Protein AF-A0A2G2HFX3-F1 (afdb_monomer_lite)

Structure (mmCIF, N/CA/C/O backbone):
data_AF-A0A2G2HFX3-F1
#
_entry.id   AF-A0A2G2HFX3-F1
#
loop_
_atom_site.group_PDB
_atom_site.id
_atom_site.type_symbol
_atom_site.label_atom_id
_atom_site.label_alt_id
_atom_site.label_comp_id
_atom_site.label_asym_id
_atom_site.label_entity_id
_atom_site.label_seq_id
_atom_site.pdbx_PDB_ins_code
_atom_site.Cartn_x
_atom_site.Cartn_y
_atom_site.Cartn_z
_atom_site.occupancy
_atom_site.B_iso_or_equiv
_atom_site.auth_seq_id
_atom_site.auth_comp_id
_atom_site.auth_asym_id
_atom_site.auth_atom_id
_atom_site.pdbx_PDB_model_num
ATOM 1 N N . MET A 1 1 ? 13.560 -17.571 -15.987 1.00 46.38 1 MET A N 1
ATOM 2 C CA . MET A 1 1 ? 13.388 -16.123 -15.742 1.00 46.38 1 MET A CA 1
ATOM 3 C C . MET A 1 1 ? 13.618 -15.900 -14.262 1.00 46.38 1 MET A C 1
ATOM 5 O O . MET A 1 1 ? 12.945 -16.548 -13.472 1.00 46.38 1 MET A O 1
ATOM 9 N N . ASN A 1 2 ? 14.615 -15.095 -13.892 1.00 47.69 2 ASN A N 1
ATOM 10 C CA . ASN A 1 2 ? 14.851 -14.766 -12.488 1.00 47.69 2 ASN A CA 1
ATOM 11 C C . ASN A 1 2 ? 13.735 -13.828 -12.028 1.00 47.69 2 ASN A C 1
ATOM 13 O O . ASN A 1 2 ? 13.679 -12.685 -12.466 1.00 47.69 2 ASN A O 1
ATOM 17 N N . ASN A 1 3 ? 12.866 -14.303 -11.138 1.00 54.03 3 ASN A N 1
ATOM 18 C CA . ASN A 1 3 ? 11.830 -13.475 -10.511 1.00 54.03 3 ASN A CA 1
ATOM 19 C C . ASN A 1 3 ? 12.423 -12.314 -9.691 1.00 54.03 3 ASN A C 1
ATOM 21 O O . ASN A 1 3 ? 11.707 -11.390 -9.334 1.00 54.03 3 ASN A O 1
ATOM 25 N N . GLU A 1 4 ? 13.730 -12.337 -9.423 1.00 61.41 4 GLU A N 1
ATOM 26 C CA . GLU A 1 4 ? 14.454 -11.258 -8.753 1.00 61.41 4 GLU A CA 1
ATOM 27 C C . GLU A 1 4 ? 14.681 -10.019 -9.627 1.00 61.41 4 GLU A C 1
ATOM 29 O O . GLU A 1 4 ? 15.087 -9.000 -9.089 1.00 61.41 4 GLU A O 1
ATOM 34 N N . SER A 1 5 ? 14.470 -10.067 -10.950 1.00 72.25 5 SER A N 1
ATOM 35 C CA . SER A 1 5 ? 14.720 -8.900 -11.814 1.00 72.25 5 SER A CA 1
ATOM 36 C C . SER A 1 5 ? 13.497 -8.014 -12.045 1.00 72.25 5 SER A C 1
ATOM 38 O O . SER A 1 5 ? 13.646 -6.943 -12.638 1.00 72.25 5 SER A O 1
ATOM 40 N N . ILE A 1 6 ? 12.306 -8.440 -11.604 1.00 75.69 6 ILE A N 1
ATOM 41 C CA . ILE A 1 6 ? 11.030 -7.771 -11.880 1.00 75.69 6 ILE A CA 1
ATOM 42 C C . ILE A 1 6 ? 10.219 -7.654 -10.592 1.00 75.69 6 ILE A C 1
ATOM 44 O O . ILE A 1 6 ? 9.956 -8.643 -9.914 1.00 75.69 6 ILE A O 1
ATOM 48 N N . ILE A 1 7 ? 9.764 -6.443 -10.293 1.00 79.62 7 ILE A N 1
ATOM 49 C CA . ILE A 1 7 ? 8.907 -6.144 -9.151 1.00 79.62 7 ILE A CA 1
ATOM 50 C C . ILE A 1 7 ? 7.577 -5.621 -9.686 1.00 79.62 7 ILE A C 1
ATOM 52 O O . ILE A 1 7 ? 7.533 -4.658 -10.450 1.00 79.62 7 ILE A O 1
ATOM 56 N N . VAL A 1 8 ? 6.482 -6.264 -9.288 1.00 79.75 8 VAL A N 1
ATOM 57 C CA . VAL A 1 8 ? 5.127 -5.901 -9.713 1.00 79.75 8 VAL A CA 1
ATOM 58 C C . VAL A 1 8 ? 4.350 -5.396 -8.510 1.00 79.75 8 VAL A C 1
ATOM 60 O O . VAL A 1 8 ? 4.238 -6.091 -7.505 1.00 79.75 8 VAL A O 1
ATOM 63 N N . PHE A 1 9 ? 3.764 -4.211 -8.636 1.00 77.12 9 PHE A N 1
ATOM 64 C CA . PHE A 1 9 ? 2.879 -3.638 -7.630 1.00 77.12 9 PHE A CA 1
ATOM 65 C C . PHE A 1 9 ? 1.469 -3.523 -8.188 1.00 77.12 9 PHE A C 1
ATOM 67 O O . PHE A 1 9 ? 1.239 -2.820 -9.175 1.00 77.12 9 PHE A O 1
ATOM 74 N N . MET A 1 10 ? 0.513 -4.195 -7.547 1.00 75.81 10 MET A N 1
ATOM 75 C CA . MET A 1 10 ? -0.900 -4.087 -7.895 1.00 75.81 10 MET A CA 1
ATOM 76 C C . MET A 1 10 ? -1.623 -3.168 -6.912 1.00 75.81 10 MET A C 1
ATOM 78 O O . MET A 1 10 ? -1.471 -3.262 -5.693 1.00 75.81 10 MET A O 1
ATOM 82 N N . LYS A 1 11 ? -2.468 -2.283 -7.443 1.00 71.56 11 LYS A N 1
ATOM 83 C CA . LYS A 1 11 ? -3.275 -1.361 -6.629 1.00 71.56 11 LYS A CA 1
ATOM 84 C C . LYS A 1 11 ? -4.265 -2.103 -5.731 1.00 71.56 11 LYS A C 1
ATOM 86 O O . LYS A 1 11 ? -4.569 -1.649 -4.631 1.00 71.56 11 LYS A O 1
ATOM 91 N N . THR A 1 12 ? -4.767 -3.243 -6.205 1.00 72.75 12 THR A N 1
ATOM 92 C CA . THR A 1 12 ? -5.661 -4.140 -5.459 1.00 72.75 12 THR A CA 1
ATOM 93 C C . THR A 1 12 ? -5.035 -4.600 -4.152 1.00 72.75 12 THR A C 1
ATOM 95 O O . THR A 1 12 ? -5.716 -4.617 -3.129 1.00 72.75 12 THR A O 1
ATOM 98 N N . ASP A 1 13 ? -3.734 -4.876 -4.158 1.00 75.38 13 ASP A N 1
ATOM 99 C CA . ASP A 1 13 ? -3.017 -5.358 -2.979 1.00 75.38 13 ASP A CA 1
ATOM 100 C C . ASP A 1 13 ? -2.862 -4.230 -1.951 1.00 75.38 13 ASP A C 1
ATOM 102 O O . ASP A 1 13 ? -3.036 -4.442 -0.752 1.00 75.38 13 ASP A O 1
ATOM 106 N N . MET A 1 14 ? -2.658 -2.994 -2.420 1.00 73.62 14 MET A N 1
ATOM 107 C CA . MET A 1 14 ? -2.628 -1.805 -1.560 1.00 73.62 14 MET A CA 1
ATOM 108 C C . MET A 1 14 ? -3.987 -1.529 -0.899 1.00 73.62 14 MET A C 1
ATOM 110 O O . MET A 1 14 ? -4.039 -1.204 0.288 1.00 73.62 14 MET A O 1
ATOM 114 N N . TYR A 1 15 ? -5.095 -1.681 -1.634 1.00 75.19 15 TYR A N 1
ATOM 115 C CA . TYR A 1 15 ? -6.436 -1.561 -1.050 1.00 75.19 15 TYR A CA 1
ATOM 116 C C . TYR A 1 15 ? -6.755 -2.707 -0.088 1.00 75.19 15 TYR A C 1
ATOM 118 O O . TYR A 1 15 ? -7.340 -2.459 0.964 1.00 75.19 15 TYR A O 1
ATOM 126 N N . SER A 1 16 ? -6.340 -3.935 -0.412 1.00 80.88 16 SER A N 1
ATOM 127 C CA . SER A 1 16 ? -6.491 -5.101 0.465 1.00 80.88 16 SER A CA 1
ATOM 128 C C . SER A 1 16 ? -5.809 -4.865 1.816 1.00 80.88 16 SER A C 1
ATOM 130 O O . SER A 1 16 ? -6.433 -5.033 2.863 1.00 80.88 16 SER A O 1
ATOM 132 N N . LEU A 1 17 ? -4.578 -4.337 1.810 1.00 79.12 17 LEU A N 1
ATOM 133 C CA . LEU A 1 17 ? -3.879 -3.930 3.034 1.00 79.12 17 LEU A CA 1
ATOM 134 C C . LEU A 1 17 ? -4.660 -2.874 3.829 1.00 79.12 17 LEU A C 1
ATOM 136 O O . LEU A 1 17 ? -4.809 -3.010 5.043 1.00 79.12 17 LEU A O 1
ATOM 140 N N . GLY A 1 18 ? -5.213 -1.857 3.161 1.00 77.19 18 GLY A N 1
ATOM 141 C CA . GLY A 1 18 ? -6.063 -0.850 3.807 1.00 77.19 18 GLY A CA 1
ATOM 142 C C . GLY A 1 18 ? -7.299 -1.451 4.493 1.00 77.19 18 GLY A C 1
ATOM 143 O O . GLY A 1 18 ? -7.612 -1.095 5.631 1.00 77.19 18 GLY A O 1
ATOM 144 N N . VAL A 1 19 ? -7.966 -2.410 3.843 1.00 81.88 19 VAL A N 1
ATOM 145 C CA . VAL A 1 19 ? -9.129 -3.128 4.396 1.00 81.88 19 VAL A CA 1
ATOM 146 C C . VAL A 1 19 ? -8.739 -3.984 5.601 1.00 81.88 19 VAL A C 1
ATOM 148 O O . VAL A 1 19 ? -9.464 -4.008 6.598 1.00 81.88 19 VAL A O 1
ATOM 151 N N . VAL A 1 20 ? -7.587 -4.658 5.554 1.00 84.94 20 VAL A N 1
ATOM 152 C CA . VAL A 1 20 ? -7.083 -5.456 6.682 1.00 84.94 20 VAL A CA 1
ATOM 153 C C . VAL A 1 20 ? -6.787 -4.559 7.883 1.00 84.94 20 VAL A C 1
ATOM 155 O O . VAL A 1 20 ? -7.256 -4.843 8.984 1.00 84.94 20 VAL A O 1
ATOM 158 N N . ILE A 1 21 ? -6.092 -3.436 7.676 1.00 81.62 21 ILE A N 1
ATOM 159 C CA . ILE A 1 21 ? -5.795 -2.463 8.739 1.00 81.62 21 ILE A CA 1
ATOM 160 C C . ILE A 1 21 ? -7.089 -1.942 9.370 1.00 81.62 21 ILE A C 1
ATOM 162 O O . ILE A 1 21 ? -7.199 -1.886 10.598 1.00 81.62 21 ILE A O 1
ATOM 166 N N . PHE A 1 22 ? -8.089 -1.596 8.557 1.00 82.19 22 PHE A N 1
ATOM 167 C CA . PHE A 1 22 ? -9.393 -1.166 9.059 1.00 82.19 22 PHE A CA 1
ATOM 168 C C . PHE A 1 22 ? -10.064 -2.252 9.907 1.00 82.19 22 PHE A C 1
ATOM 170 O O . PHE A 1 22 ? -10.502 -1.985 11.027 1.00 82.19 22 PHE A O 1
ATOM 177 N N . SER A 1 23 ? -10.092 -3.485 9.402 1.00 84.56 23 SER A N 1
ATOM 178 C CA . SER A 1 23 ? -10.740 -4.619 10.066 1.00 84.56 23 SER A CA 1
ATOM 179 C C . SER A 1 23 ? -10.101 -4.923 11.425 1.00 84.56 23 SER A C 1
ATOM 181 O O . SER A 1 23 ? -10.808 -5.126 12.411 1.00 84.56 23 SER A O 1
ATOM 183 N N . VAL A 1 24 ? -8.767 -4.874 11.508 1.00 86.00 24 VAL A N 1
ATOM 184 C CA . VAL A 1 24 ? -8.016 -5.056 12.762 1.00 86.00 24 VAL A CA 1
ATOM 185 C C . VAL A 1 24 ? -8.320 -3.937 13.763 1.00 86.00 24 VAL A C 1
AT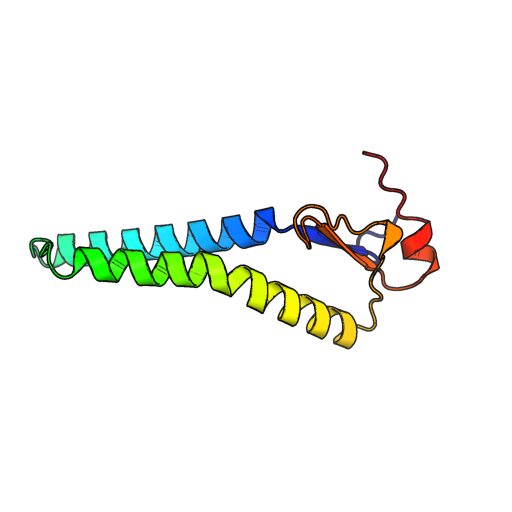OM 187 O O . VAL A 1 24 ? -8.565 -4.222 14.933 1.00 86.00 24 VAL A O 1
ATOM 190 N N . ASN A 1 25 ? -8.375 -2.676 13.322 1.00 82.19 25 ASN A N 1
ATOM 191 C CA . ASN A 1 25 ? -8.725 -1.550 14.198 1.00 82.19 25 ASN A CA 1
ATOM 192 C C . ASN A 1 25 ? -10.140 -1.691 14.778 1.00 82.19 25 ASN A C 1
ATOM 194 O O . ASN A 1 25 ? -10.334 -1.520 15.982 1.00 82.19 25 ASN A O 1
ATOM 198 N N . MET A 1 26 ? -11.118 -2.059 13.943 1.00 81.94 26 MET A N 1
ATOM 199 C CA . MET A 1 26 ? -12.489 -2.324 14.396 1.00 81.94 26 MET A CA 1
ATOM 200 C C . MET A 1 26 ? -12.523 -3.452 15.431 1.00 81.94 26 MET A C 1
ATOM 202 O O . MET A 1 26 ? -13.195 -3.335 16.454 1.00 81.94 26 MET A O 1
ATOM 206 N N . LEU A 1 27 ? -11.762 -4.522 15.197 1.00 88.00 27 LEU A N 1
ATOM 207 C CA . LEU A 1 27 ? -11.702 -5.677 16.086 1.00 88.00 27 LEU A CA 1
ATOM 208 C C . LEU A 1 27 ? -11.090 -5.326 17.452 1.00 88.00 27 LEU A C 1
ATOM 210 O O . LEU A 1 27 ? -11.664 -5.678 18.481 1.00 88.00 27 LEU A O 1
ATOM 214 N N . ILE A 1 28 ? -9.993 -4.561 17.481 1.00 86.88 28 ILE A N 1
ATOM 215 C CA . ILE A 1 28 ? -9.363 -4.085 18.726 1.00 86.88 28 ILE A CA 1
ATOM 216 C C . ILE A 1 28 ? -10.342 -3.235 19.546 1.00 86.88 28 ILE A C 1
ATOM 218 O O . ILE A 1 28 ? -10.463 -3.424 20.758 1.00 86.88 28 ILE A O 1
ATOM 222 N N . ILE A 1 29 ? -11.070 -2.323 18.897 1.00 83.25 29 ILE A N 1
ATOM 223 C CA . ILE A 1 29 ? -12.022 -1.437 19.579 1.00 83.25 29 ILE A CA 1
ATOM 224 C C . ILE A 1 29 ? -13.202 -2.235 20.142 1.00 83.25 29 ILE A C 1
ATOM 226 O O . ILE A 1 29 ? -13.588 -2.030 21.295 1.00 83.25 29 ILE A O 1
ATOM 230 N N . THR A 1 30 ? -13.738 -3.185 19.375 1.00 83.44 30 THR A N 1
ATOM 231 C CA . THR A 1 30 ? -14.805 -4.076 19.845 1.00 83.44 30 THR A CA 1
ATOM 232 C C . THR A 1 30 ? -14.358 -4.894 21.055 1.00 83.44 30 THR A C 1
ATOM 234 O O . THR A 1 30 ? -15.082 -4.952 22.050 1.00 83.44 30 THR A O 1
ATOM 237 N N . ILE A 1 31 ? -13.150 -5.467 21.023 1.00 88.25 31 ILE A N 1
ATOM 238 C CA . ILE A 1 31 ? -12.589 -6.210 22.161 1.00 88.25 31 ILE A CA 1
ATOM 239 C C . ILE A 1 31 ? -12.440 -5.295 23.382 1.00 88.25 31 ILE A C 1
ATOM 241 O O . ILE A 1 31 ? -12.886 -5.647 24.475 1.00 88.25 31 ILE A O 1
ATOM 245 N N . TYR A 1 32 ? -11.869 -4.100 23.207 1.00 85.44 32 TYR A N 1
ATOM 246 C CA . TYR A 1 32 ? -11.680 -3.133 24.290 1.00 85.44 32 TYR A CA 1
ATOM 247 C C . TYR A 1 32 ? -13.002 -2.770 24.983 1.00 85.44 32 TYR A C 1
ATOM 249 O O . TYR A 1 32 ? -13.087 -2.743 26.215 1.00 85.44 32 TYR A O 1
ATOM 257 N N . LEU A 1 33 ? -14.055 -2.525 24.202 1.00 81.94 33 LEU A N 1
ATOM 258 C CA . LEU A 1 33 ? -15.370 -2.168 24.731 1.00 81.94 33 LEU A CA 1
ATOM 259 C C . LEU A 1 33 ? -16.073 -3.345 25.400 1.00 81.94 33 LEU A C 1
ATOM 261 O O . LEU A 1 33 ? -16.693 -3.157 26.449 1.00 81.94 33 LEU A O 1
ATOM 265 N N . CYS A 1 34 ? -15.907 -4.551 24.851 1.00 83.88 34 CYS A N 1
ATOM 266 C CA . CYS A 1 34 ? -16.398 -5.781 25.460 1.00 83.88 34 CYS A CA 1
ATOM 267 C C . CYS A 1 34 ? -15.774 -5.997 26.849 1.00 83.88 34 CYS A C 1
ATOM 269 O O . CYS A 1 34 ? -16.492 -6.264 27.811 1.00 83.88 34 CYS A O 1
ATOM 271 N N . ILE A 1 35 ? -14.457 -5.787 26.987 1.00 89.56 35 ILE A N 1
ATOM 272 C CA . ILE A 1 35 ? -13.742 -5.894 28.271 1.00 89.56 35 ILE A CA 1
ATOM 273 C C . ILE A 1 35 ? -14.217 -4.826 29.263 1.00 89.56 35 ILE A C 1
ATOM 275 O O . ILE A 1 35 ? -14.426 -5.109 30.441 1.00 89.56 35 ILE A O 1
ATOM 279 N N . LYS A 1 36 ? -14.400 -3.582 28.808 1.00 85.44 36 LYS A N 1
ATOM 280 C CA . LYS A 1 36 ? -14.805 -2.469 29.679 1.00 85.44 36 LYS A CA 1
ATOM 281 C C . LYS A 1 36 ? -16.304 -2.429 29.990 1.00 85.44 36 LYS A C 1
ATOM 283 O O . LYS A 1 36 ? -16.709 -1.538 30.734 1.00 85.44 36 LYS A O 1
ATOM 288 N N . LYS A 1 37 ? -17.114 -3.350 29.444 1.00 79.69 37 LYS A N 1
ATOM 289 C CA . LYS A 1 37 ? -18.591 -3.341 29.521 1.00 79.69 37 LYS A CA 1
ATOM 290 C C . LYS A 1 37 ? -19.198 -1.964 29.204 1.00 79.69 37 LYS A C 1
ATOM 292 O O . LYS A 1 37 ? -20.241 -1.595 29.739 1.00 79.69 37 LYS A O 1
ATOM 297 N N . LYS A 1 38 ? -18.525 -1.171 28.365 1.00 69.38 38 LYS A N 1
ATOM 298 C CA . LYS A 1 38 ? -18.990 0.164 27.981 1.00 69.38 38 LYS A CA 1
ATOM 299 C C . LYS A 1 38 ? -19.840 0.041 26.728 1.00 69.38 38 LYS A C 1
ATOM 301 O O . LYS A 1 38 ? -19.426 -0.594 25.762 1.00 69.38 38 LYS A O 1
ATOM 306 N N . GLN A 1 39 ? -21.010 0.672 26.738 1.00 66.25 39 GLN A N 1
ATOM 307 C CA . GLN A 1 39 ? -21.812 0.809 25.530 1.00 66.25 39 GLN A CA 1
ATOM 308 C C . GLN A 1 39 ? -21.142 1.775 24.552 1.00 66.25 39 GLN A C 1
ATOM 310 O O . GLN A 1 39 ? -20.536 2.778 24.939 1.00 66.25 39 GLN A O 1
ATOM 315 N N . PHE A 1 40 ? -21.252 1.443 23.269 1.00 65.38 40 PHE A N 1
ATOM 316 C CA . PHE A 1 40 ? -20.795 2.284 22.175 1.00 65.38 40 PHE A CA 1
ATOM 317 C C . PHE A 1 40 ? -21.661 3.548 22.129 1.00 65.38 40 PHE A C 1
ATOM 319 O O . PHE A 1 40 ? -22.861 3.465 21.875 1.00 65.38 40 PHE A O 1
ATOM 326 N N . TYR A 1 41 ? -21.072 4.719 22.377 1.00 67.56 41 TYR A N 1
ATOM 327 C CA . TYR A 1 41 ? -21.801 5.978 22.241 1.00 67.56 41 TYR A CA 1
ATOM 328 C C . TYR A 1 41 ? -21.912 6.350 20.751 1.00 67.56 41 TYR A C 1
ATOM 330 O O . TYR A 1 41 ? -20.879 6.540 20.095 1.00 67.56 41 TYR A O 1
ATOM 338 N N . PRO A 1 42 ? -23.131 6.518 20.202 1.00 65.62 42 PRO A N 1
ATOM 339 C CA . PRO A 1 42 ? -23.352 6.738 18.767 1.00 65.62 42 PRO A CA 1
ATOM 340 C C . PRO A 1 42 ? -22.720 8.039 18.243 1.00 65.62 42 PRO A C 1
ATOM 342 O O . PRO A 1 42 ? -22.447 8.173 17.051 1.00 65.62 42 PRO A O 1
ATOM 345 N N . GLN A 1 43 ? -22.423 8.992 19.131 1.00 68.94 43 GLN A N 1
ATOM 346 C CA . GLN A 1 43 ? -21.793 10.266 18.783 1.00 68.94 43 GLN A CA 1
ATOM 347 C C . GLN A 1 43 ? -20.337 10.111 18.304 1.00 68.94 43 GLN A C 1
ATOM 349 O O . GLN A 1 43 ? -19.919 10.820 17.391 1.00 68.94 43 GLN A O 1
ATOM 354 N N . TYR A 1 44 ? -19.580 9.152 18.852 1.00 68.62 44 TYR A N 1
ATOM 355 C CA . TYR A 1 44 ? -18.184 8.893 18.456 1.00 68.62 44 TYR A CA 1
ATOM 356 C C . TYR A 1 44 ? -18.065 7.918 17.277 1.00 68.62 44 TYR A C 1
ATOM 358 O O . TYR A 1 44 ? -17.041 7.876 16.594 1.00 68.62 44 TYR A O 1
ATOM 366 N N . GLN A 1 45 ? -19.137 7.180 16.989 1.00 67.75 45 GLN A N 1
ATOM 367 C CA . GLN A 1 45 ? -19.192 6.191 15.919 1.00 67.75 45 GLN A CA 1
ATOM 368 C C . GLN A 1 45 ? -18.985 6.826 14.531 1.00 67.75 45 GLN A C 1
ATOM 370 O O . GLN A 1 45 ? -18.288 6.257 13.697 1.00 67.75 45 GLN A O 1
ATOM 375 N N . LYS A 1 46 ? -19.498 8.044 14.296 1.00 68.25 46 LYS A N 1
ATOM 376 C CA . LYS A 1 46 ? -19.312 8.764 13.019 1.00 68.25 46 LYS A CA 1
ATOM 377 C C . LYS A 1 46 ? -17.842 9.082 12.720 1.00 68.25 46 LYS A C 1
ATOM 379 O O . LYS A 1 46 ? -17.395 8.912 11.590 1.00 68.25 46 LYS A O 1
ATOM 384 N N . TYR A 1 47 ? -17.082 9.506 13.729 1.00 72.38 47 TYR A N 1
ATOM 385 C CA . TYR A 1 47 ? -15.666 9.859 13.566 1.00 72.38 47 TYR A CA 1
ATOM 386 C C . TYR A 1 47 ? -14.775 8.626 13.405 1.00 72.38 47 TYR A C 1
ATOM 388 O O . TYR A 1 47 ? -13.789 8.664 12.672 1.00 72.38 47 TYR A O 1
ATOM 396 N N . MET A 1 48 ? -15.163 7.512 14.027 1.00 69.75 48 MET A N 1
ATOM 397 C CA . MET A 1 48 ? -14.428 6.255 13.953 1.00 69.75 48 MET A CA 1
ATOM 398 C C . MET A 1 48 ? -14.403 5.643 12.546 1.00 69.75 48 MET A C 1
ATOM 400 O O . MET A 1 48 ? -13.421 4.998 12.200 1.00 69.75 48 MET A O 1
ATOM 404 N N . PHE A 1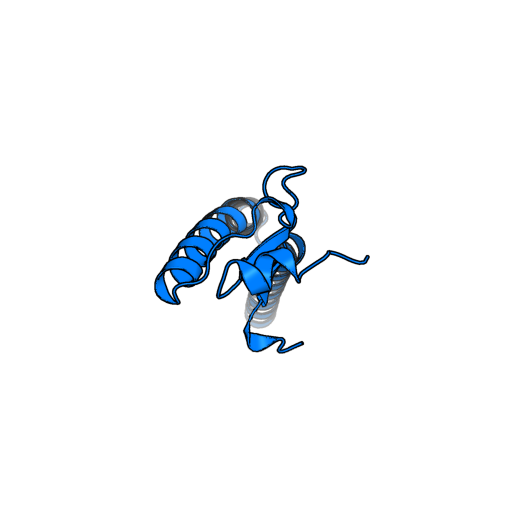 49 ? -15.430 5.870 11.720 1.00 71.12 49 PHE A N 1
ATOM 405 C CA . PHE A 1 49 ? -15.440 5.421 10.320 1.00 71.12 49 PHE A CA 1
ATOM 406 C C . PHE A 1 49 ? -14.781 6.412 9.355 1.00 71.12 49 PHE A C 1
ATOM 408 O O . PHE A 1 49 ? -14.285 6.004 8.307 1.00 71.12 49 PHE A O 1
ATOM 415 N N . LEU A 1 50 ? -14.724 7.699 9.710 1.00 76.69 50 LEU A N 1
ATOM 416 C CA . LEU A 1 50 ? -14.081 8.721 8.881 1.00 76.69 50 LEU A CA 1
ATOM 417 C C . LEU A 1 50 ? -12.570 8.509 8.777 1.00 76.69 50 LEU A C 1
ATOM 419 O O . LEU A 1 50 ? -12.025 8.590 7.682 1.00 76.69 50 LEU A O 1
ATOM 423 N N . VAL A 1 51 ? -11.903 8.190 9.888 1.00 75.31 51 VAL A N 1
ATOM 424 C CA . VAL A 1 51 ? -10.449 7.954 9.924 1.00 75.31 51 VAL A CA 1
ATOM 425 C C . VAL A 1 51 ? -10.004 6.845 8.953 1.00 75.31 51 VAL A C 1
ATOM 427 O O . VAL A 1 51 ? -9.168 7.116 8.092 1.00 75.31 51 VAL A O 1
ATOM 430 N N . PRO A 1 52 ? -10.548 5.619 9.008 1.00 71.75 52 PRO A N 1
ATOM 431 C CA . PRO A 1 52 ? -10.145 4.553 8.099 1.00 71.75 52 PRO A CA 1
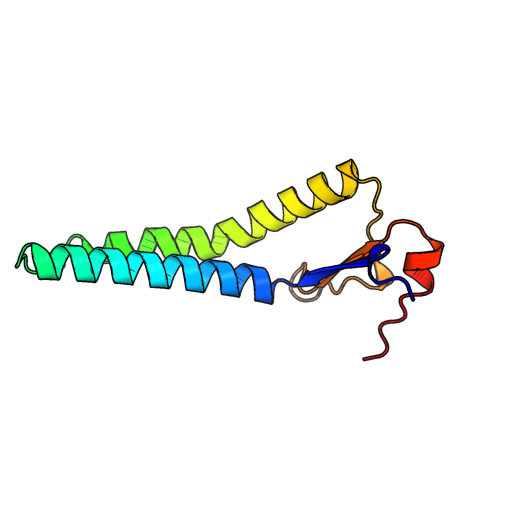ATOM 432 C C . PRO A 1 52 ? -10.575 4.794 6.654 1.00 71.75 52 PRO A C 1
ATOM 434 O O . PRO A 1 52 ? -9.856 4.394 5.744 1.00 71.75 52 PRO A O 1
ATOM 437 N N . LEU A 1 53 ? -11.689 5.491 6.424 1.00 76.69 53 LEU A N 1
ATOM 438 C CA . LEU A 1 53 ? -12.095 5.894 5.079 1.00 76.69 53 LEU A CA 1
ATOM 439 C C . LEU A 1 53 ? -11.090 6.887 4.475 1.00 76.69 53 LEU A C 1
ATOM 441 O O . LEU A 1 53 ? -10.706 6.759 3.314 1.00 76.69 53 LEU A O 1
ATOM 445 N N . PHE A 1 54 ? -10.590 7.817 5.288 1.00 80.44 54 PHE A N 1
ATOM 446 C CA . PHE A 1 54 ? -9.525 8.739 4.903 1.00 80.44 54 PHE A CA 1
ATOM 447 C C . PHE A 1 54 ? -8.210 7.998 4.620 1.00 80.44 54 PHE A C 1
ATOM 449 O O . PHE A 1 54 ? -7.569 8.238 3.597 1.00 80.44 54 PHE A O 1
ATOM 456 N N . ILE A 1 55 ? -7.846 7.031 5.470 1.00 77.81 55 ILE A N 1
ATOM 457 C CA . ILE A 1 55 ? -6.674 6.168 5.264 1.00 77.81 55 ILE A CA 1
ATOM 458 C C . ILE A 1 55 ? -6.810 5.382 3.956 1.00 77.81 55 ILE A C 1
ATOM 460 O O . ILE A 1 55 ? -5.866 5.349 3.180 1.00 77.81 55 ILE A O 1
ATOM 464 N N . MET A 1 56 ? -7.976 4.811 3.652 1.00 73.38 56 MET A N 1
ATOM 465 C CA . MET A 1 56 ? -8.191 4.022 2.433 1.00 73.38 56 MET A CA 1
ATOM 466 C C . MET A 1 56 ? -8.008 4.842 1.146 1.00 73.38 56 MET A C 1
ATOM 468 O O . MET A 1 56 ? -7.586 4.296 0.127 1.00 73.38 56 MET A O 1
ATOM 472 N N . PHE A 1 57 ? -8.282 6.149 1.186 1.00 76.94 57 PHE A N 1
ATOM 473 C CA . PHE A 1 57 ? -8.044 7.052 0.059 1.00 76.94 57 PHE A CA 1
ATOM 474 C C . PHE A 1 57 ? -6.603 7.555 -0.018 1.00 76.94 57 PHE A C 1
ATOM 476 O O . PHE A 1 57 ? -6.042 7.621 -1.108 1.00 76.94 57 PHE A O 1
ATOM 483 N N . ILE A 1 58 ? -5.990 7.900 1.114 1.00 80.12 58 ILE A N 1
ATOM 484 C CA . ILE A 1 58 ? -4.651 8.506 1.141 1.00 80.12 58 ILE A CA 1
ATOM 485 C C . ILE A 1 58 ? -3.543 7.459 1.021 1.00 80.12 58 ILE A C 1
ATOM 487 O O . ILE A 1 58 ? -2.539 7.687 0.347 1.00 80.12 58 ILE A O 1
ATOM 491 N N . PHE A 1 59 ? -3.723 6.296 1.642 1.00 77.38 59 PHE A N 1
ATOM 492 C CA . PHE A 1 59 ? -2.715 5.242 1.704 1.00 77.38 59 PHE A CA 1
ATOM 493 C C . PHE A 1 59 ? -2.237 4.758 0.323 1.00 77.38 59 PHE A C 1
ATOM 495 O O . PHE A 1 59 ? -1.023 4.684 0.135 1.00 77.38 59 PHE A O 1
ATOM 502 N N . PRO A 1 60 ? -3.109 4.516 -0.681 1.00 72.38 60 PRO A N 1
ATOM 503 C CA . PRO A 1 60 ? -2.666 4.143 -2.026 1.00 72.38 60 PRO A CA 1
ATOM 504 C C . PRO A 1 60 ? -1.784 5.210 -2.682 1.00 72.38 60 PRO A C 1
ATOM 506 O O . PRO A 1 60 ? -0.838 4.878 -3.391 1.00 72.38 60 PRO A O 1
ATOM 509 N N . HIS A 1 61 ? -2.064 6.494 -2.435 1.00 77.88 61 HIS A N 1
ATOM 510 C CA . HIS A 1 61 ? -1.260 7.590 -2.976 1.00 77.88 61 HIS A CA 1
ATOM 511 C C . HIS A 1 61 ? 0.118 7.661 -2.317 1.00 77.88 61 HIS A C 1
ATOM 513 O O . HIS A 1 61 ? 1.120 7.756 -3.023 1.00 77.88 61 HIS A O 1
ATOM 519 N N . ILE A 1 62 ? 0.180 7.556 -0.986 1.00 80.62 62 ILE A N 1
ATOM 520 C CA . ILE A 1 62 ? 1.456 7.530 -0.257 1.00 80.62 62 ILE A CA 1
ATOM 521 C C . ILE A 1 62 ? 2.283 6.316 -0.684 1.00 80.62 62 ILE A C 1
ATOM 523 O O . ILE A 1 62 ? 3.464 6.464 -0.991 1.00 80.62 62 ILE A O 1
ATOM 527 N N . MET A 1 63 ? 1.669 5.132 -0.764 1.00 77.50 63 MET A N 1
ATOM 528 C CA . MET A 1 63 ? 2.384 3.926 -1.174 1.00 77.50 63 MET A CA 1
ATOM 529 C C . MET A 1 63 ? 2.871 3.987 -2.615 1.00 77.50 63 MET A C 1
ATOM 531 O O . MET A 1 63 ? 3.989 3.563 -2.879 1.00 77.50 63 MET A O 1
ATOM 535 N N . SER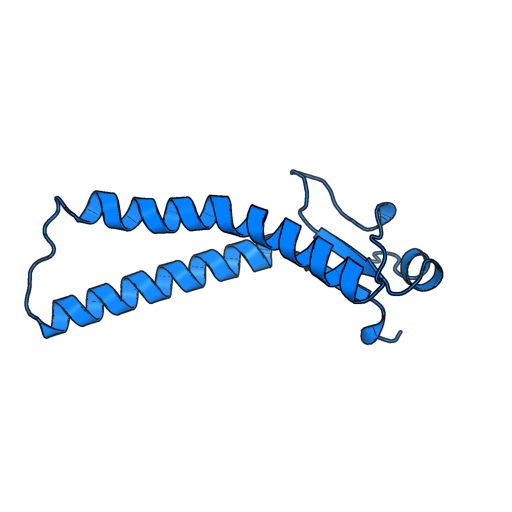 A 1 64 ? 2.103 4.571 -3.537 1.00 75.50 64 SER A N 1
ATOM 536 C CA . SER A 1 64 ? 2.572 4.782 -4.910 1.00 75.50 64 SER A CA 1
ATOM 537 C C . SER A 1 64 ? 3.849 5.629 -4.957 1.00 75.50 64 SER A C 1
ATOM 539 O O . SER A 1 64 ? 4.764 5.310 -5.714 1.00 75.50 64 SER A O 1
ATOM 541 N N . ILE A 1 65 ? 3.935 6.685 -4.142 1.00 80.62 65 ILE A N 1
ATOM 542 C CA . ILE A 1 65 ? 5.127 7.543 -4.059 1.00 80.62 65 ILE A CA 1
ATOM 543 C C . ILE A 1 65 ? 6.290 6.782 -3.414 1.00 80.62 65 ILE A C 1
ATOM 545 O O . ILE A 1 65 ? 7.400 6.794 -3.945 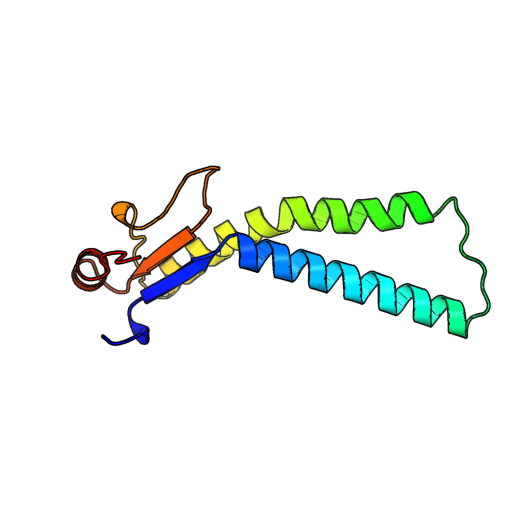1.00 80.62 65 ILE A O 1
ATOM 549 N N . ALA A 1 66 ? 6.035 6.097 -2.296 1.00 82.12 66 ALA A N 1
ATOM 550 C CA . ALA A 1 66 ? 7.047 5.334 -1.572 1.00 82.12 66 ALA A CA 1
ATOM 551 C C . ALA A 1 66 ? 7.652 4.225 -2.441 1.00 82.12 66 ALA A C 1
ATOM 553 O O . ALA A 1 66 ? 8.867 4.054 -2.463 1.00 82.12 66 ALA A O 1
ATOM 554 N N . VAL A 1 67 ? 6.821 3.517 -3.209 1.00 80.38 67 VAL A N 1
ATOM 555 C CA . VAL A 1 67 ? 7.258 2.482 -4.151 1.00 80.38 67 VAL A CA 1
ATOM 556 C C . VAL A 1 67 ? 8.145 3.069 -5.246 1.00 80.38 67 VAL A C 1
ATOM 558 O O . VAL A 1 67 ? 9.202 2.511 -5.532 1.00 80.38 67 VAL A O 1
ATOM 561 N N . HIS A 1 68 ? 7.771 4.212 -5.822 1.00 77.44 68 HIS A N 1
ATOM 562 C CA . HIS A 1 68 ? 8.575 4.854 -6.861 1.00 77.44 68 HIS A CA 1
ATOM 563 C C . HIS A 1 68 ? 9.938 5.327 -6.315 1.00 77.44 68 HIS A C 1
ATOM 565 O O . HIS A 1 68 ? 10.977 5.116 -6.941 1.00 77.44 68 HIS A O 1
ATOM 571 N N . GLN A 1 69 ? 9.963 5.894 -5.102 1.00 82.25 69 GLN A N 1
ATOM 572 C CA . GLN A 1 69 ? 11.208 6.269 -4.420 1.00 82.25 69 GLN A CA 1
ATOM 573 C C . GLN A 1 69 ? 12.074 5.053 -4.068 1.00 82.25 69 GLN A C 1
ATOM 575 O O . GLN A 1 69 ? 13.285 5.077 -4.294 1.00 82.25 69 GLN A O 1
ATOM 580 N N . TYR A 1 70 ? 11.463 3.984 -3.554 1.00 81.12 70 TYR A N 1
ATOM 581 C CA . TYR A 1 70 ? 12.158 2.748 -3.214 1.00 81.12 70 TYR A CA 1
ATOM 582 C C . TYR A 1 70 ? 12.766 2.103 -4.459 1.00 81.12 70 TYR A C 1
ATOM 584 O O . TYR A 1 70 ? 13.962 1.826 -4.463 1.00 81.12 70 TYR A O 1
ATOM 592 N N . SER A 1 71 ? 11.997 1.970 -5.543 1.00 79.00 71 SER A N 1
ATOM 593 C CA . SER A 1 71 ? 12.479 1.442 -6.824 1.00 79.00 71 SER A CA 1
ATOM 594 C C . SER A 1 71 ? 13.680 2.230 -7.349 1.00 79.00 71 SER A C 1
ATOM 596 O O . SER A 1 71 ? 14.686 1.647 -7.755 1.00 79.00 71 SER A O 1
ATOM 598 N N . LYS A 1 72 ? 13.627 3.564 -7.264 1.00 78.25 72 LYS A N 1
ATOM 599 C CA . LYS A 1 72 ? 14.750 4.422 -7.650 1.00 78.25 72 LYS A CA 1
ATOM 600 C C . LYS A 1 72 ? 15.987 4.188 -6.778 1.00 78.25 72 LYS A C 1
ATOM 602 O O . LYS A 1 72 ? 17.097 4.197 -7.297 1.00 78.25 72 LYS A O 1
ATOM 607 N N . SER A 1 73 ? 15.814 3.940 -5.477 1.00 83.25 73 SER A N 1
ATOM 608 C CA . SER A 1 73 ? 16.929 3.667 -4.556 1.00 83.25 73 SER A CA 1
ATOM 609 C C . SER A 1 73 ? 17.651 2.344 -4.840 1.00 83.25 73 SER A C 1
ATOM 611 O O . SER A 1 73 ? 18.853 2.243 -4.612 1.00 83.25 73 SER A O 1
ATOM 613 N N . ILE A 1 74 ? 16.940 1.354 -5.389 1.00 82.12 74 ILE A N 1
ATOM 614 C CA . ILE A 1 74 ? 17.503 0.051 -5.771 1.00 82.12 74 ILE A CA 1
ATOM 615 C C . ILE A 1 74 ? 17.945 -0.008 -7.245 1.00 82.12 74 ILE A C 1
ATOM 617 O O . ILE A 1 74 ? 18.341 -1.073 -7.713 1.00 82.12 74 ILE A O 1
ATOM 621 N N . ASN A 1 75 ? 17.934 1.127 -7.961 1.00 80.56 75 ASN A N 1
ATOM 622 C CA . ASN A 1 75 ? 18.255 1.267 -9.391 1.00 80.56 75 ASN A CA 1
ATOM 623 C C . ASN A 1 75 ? 17.336 0.479 -10.340 1.00 80.56 75 ASN A C 1
ATOM 625 O O . ASN A 1 75 ? 17.775 0.022 -11.392 1.00 80.56 75 ASN A O 1
ATOM 629 N N . TYR A 1 76 ? 16.063 0.314 -9.982 1.00 81.69 76 TYR A N 1
ATOM 630 C CA . TYR A 1 76 ? 15.071 -0.297 -10.864 1.00 81.69 76 TYR A CA 1
ATOM 631 C C . TYR A 1 76 ? 14.374 0.783 -11.693 1.00 81.69 76 TYR A C 1
ATOM 633 O O . TYR A 1 76 ? 13.986 1.833 -11.169 1.00 81.69 76 TYR A O 1
ATOM 641 N N . ILE A 1 77 ? 14.196 0.505 -12.982 1.00 81.75 77 ILE A N 1
ATOM 642 C CA . ILE A 1 77 ? 13.507 1.361 -13.947 1.00 81.75 77 ILE A CA 1
ATOM 643 C C . ILE A 1 77 ? 12.027 0.981 -14.050 1.00 81.75 77 ILE A C 1
ATOM 645 O O . ILE A 1 77 ? 11.661 -0.188 -13.924 1.00 81.75 77 ILE A O 1
ATOM 649 N N . GLU A 1 78 ? 11.166 1.972 -14.274 1.00 79.38 78 GLU A N 1
ATOM 650 C CA . GLU A 1 78 ? 9.738 1.748 -14.512 1.00 79.38 78 GLU A CA 1
ATOM 651 C C . GLU A 1 78 ? 9.513 1.269 -15.952 1.00 79.38 78 GLU A C 1
ATOM 653 O O . GLU A 1 78 ? 9.991 1.874 -16.910 1.00 79.38 78 GLU A O 1
ATOM 658 N N . CYS A 1 79 ? 8.772 0.174 -16.102 1.00 80.75 79 CYS A N 1
ATOM 659 C CA . CYS A 1 79 ? 8.364 -0.367 -17.389 1.00 80.75 79 CYS A CA 1
ATOM 660 C C . CYS A 1 79 ? 7.029 0.238 -17.811 1.00 80.75 79 CYS A C 1
ATOM 662 O O . CYS A 1 79 ? 5.978 -0.347 -17.535 1.00 80.75 79 CYS A O 1
ATOM 664 N N . GLU A 1 80 ? 7.055 1.394 -18.476 1.00 74.12 80 GLU A N 1
ATOM 665 C CA . GLU A 1 80 ? 5.831 2.105 -18.874 1.00 74.12 80 GLU A CA 1
ATOM 666 C C . GLU A 1 80 ? 4.930 1.251 -19.781 1.00 74.12 80 GLU A C 1
ATOM 668 O O . GLU A 1 80 ? 3.735 1.137 -19.531 1.00 74.12 80 GLU A O 1
ATOM 673 N N . GLU A 1 81 ? 5.495 0.555 -20.773 1.00 72.06 81 GLU A N 1
ATOM 674 C CA . GLU A 1 81 ? 4.718 -0.269 -21.716 1.00 72.06 81 GLU A CA 1
ATOM 675 C C . GLU A 1 81 ? 3.992 -1.452 -21.053 1.00 72.06 81 GLU A C 1
ATOM 677 O O . GLU A 1 81 ? 2.953 -1.903 -21.534 1.00 72.06 81 GLU A O 1
ATOM 682 N N . GLN A 1 82 ? 4.533 -1.960 -19.941 1.00 72.38 82 GLN A N 1
ATOM 683 C CA . GLN A 1 82 ? 3.966 -3.091 -19.193 1.00 72.38 82 GLN A CA 1
ATOM 684 C C . GLN A 1 82 ? 3.118 -2.637 -17.995 1.00 72.38 82 GLN A C 1
ATOM 686 O O . GLN A 1 82 ? 2.436 -3.454 -17.362 1.00 72.38 82 GLN A O 1
ATOM 691 N N . SER A 1 83 ? 3.145 -1.342 -17.679 1.00 67.31 83 SER A N 1
ATOM 692 C CA . SER A 1 83 ? 2.373 -0.740 -16.598 1.00 67.31 83 SER A CA 1
ATOM 693 C C . SER A 1 83 ? 0.978 -0.361 -17.100 1.00 67.31 83 SER A C 1
ATOM 695 O O . SER A 1 83 ? 0.797 0.273 -18.137 1.00 67.31 83 SER A O 1
ATOM 697 N N . VAL A 1 84 ? -0.059 -0.784 -16.372 1.00 69.94 84 VAL A N 1
ATOM 698 C CA . VAL A 1 84 ? -1.455 -0.576 -16.783 1.00 69.94 84 VAL A CA 1
ATOM 699 C C . VAL A 1 84 ? -2.024 0.642 -16.061 1.00 69.94 84 VAL A C 1
ATOM 701 O O . VAL A 1 84 ? -2.407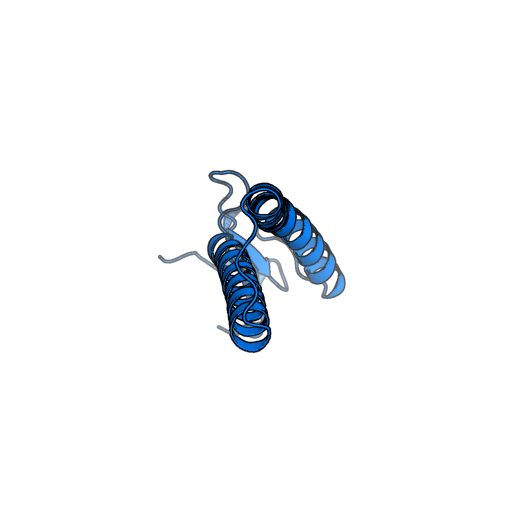 0.578 -14.887 1.00 69.94 84 VAL A O 1
ATOM 704 N N . TYR A 1 85 ? -2.146 1.744 -16.803 1.00 63.81 85 TYR A N 1
ATOM 705 C CA . TYR A 1 85 ? -2.595 3.048 -16.297 1.00 63.81 85 TYR A CA 1
ATOM 706 C C . TYR A 1 85 ? -4.123 3.275 -16.343 1.00 63.81 85 TYR A C 1
ATOM 708 O O . TYR A 1 85 ? -4.592 4.378 -16.051 1.00 63.81 85 TYR A O 1
ATOM 716 N N . LYS A 1 86 ? -4.959 2.272 -16.670 1.00 47.66 86 LYS A N 1
ATOM 717 C CA . LYS A 1 86 ? -6.429 2.427 -16.551 1.00 47.66 86 LYS A CA 1
ATOM 718 C C . LYS A 1 86 ? -6.794 2.724 -15.083 1.00 47.66 86 LYS A C 1
ATOM 720 O O . LYS A 1 86 ? -6.371 1.997 -14.191 1.00 47.66 86 LYS A O 1
ATOM 725 N N . PHE A 1 87 ? -7.515 3.827 -14.833 1.00 53.44 87 PHE A N 1
ATOM 726 C CA . PHE A 1 87 ? -7.737 4.427 -13.494 1.00 53.44 87 PHE A CA 1
ATOM 727 C C . PHE A 1 87 ? -6.438 4.744 -12.702 1.00 53.44 87 PHE A C 1
ATOM 729 O O . PHE A 1 87 ? -6.342 4.623 -11.475 1.00 53.44 87 PHE A O 1
ATOM 736 N N . LYS A 1 88 ? -5.463 5.225 -13.480 1.00 52.22 88 LYS A N 1
ATOM 737 C CA . LYS A 1 88 ? -4.148 5.820 -13.218 1.00 52.22 88 LYS A CA 1
ATOM 738 C C . LYS A 1 88 ? -2.985 4.915 -12.810 1.00 52.22 88 LYS A C 1
ATOM 740 O O . LYS A 1 88 ? -1.931 5.144 -13.366 1.00 52.22 88 LYS A O 1
ATOM 745 N N . TYR A 1 89 ? -3.130 3.875 -11.988 1.00 56.19 89 TYR A N 1
ATOM 746 C CA . TYR A 1 89 ? -2.027 2.924 -11.708 1.00 56.19 89 TYR A CA 1
ATOM 747 C C . TYR A 1 89 ? -2.582 1.601 -11.173 1.00 56.19 89 TYR A C 1
ATOM 749 O O . TYR A 1 89 ? -2.540 1.356 -9.973 1.00 56.19 89 TYR A O 1
ATOM 757 N N . THR A 1 90 ? -3.186 0.771 -12.025 1.00 66.12 90 THR A N 1
ATOM 758 C CA . THR A 1 90 ? -3.743 -0.520 -11.570 1.00 66.12 90 THR A CA 1
ATOM 759 C C . THR A 1 90 ? -2.636 -1.554 -11.342 1.00 66.12 90 THR A C 1
ATOM 761 O O . THR A 1 90 ? -2.723 -2.358 -10.412 1.00 66.12 90 THR A O 1
ATOM 764 N N . LYS A 1 91 ? -1.570 -1.486 -12.147 1.00 73.81 91 LYS A N 1
ATOM 765 C CA . LYS A 1 91 ? -0.383 -2.343 -12.074 1.00 73.81 91 LYS A CA 1
ATOM 766 C C . LYS A 1 91 ? 0.840 -1.519 -12.475 1.00 73.81 91 LYS A C 1
ATOM 768 O O . LYS A 1 91 ? 0.837 -0.970 -13.575 1.00 73.81 91 LYS A O 1
ATOM 773 N N . ILE A 1 92 ? 1.845 -1.446 -11.608 1.00 76.56 92 ILE A N 1
ATOM 774 C CA . ILE A 1 92 ? 3.137 -0.803 -11.880 1.00 76.56 92 ILE A CA 1
ATOM 775 C C . ILE A 1 92 ? 4.202 -1.890 -11.915 1.00 76.56 92 ILE A C 1
ATOM 777 O O . ILE A 1 92 ? 4.272 -2.710 -10.996 1.00 76.56 92 ILE A O 1
ATOM 781 N N . VAL A 1 93 ? 4.997 -1.920 -12.979 1.00 80.62 93 VAL A N 1
ATOM 782 C CA . VAL A 1 93 ? 6.060 -2.911 -13.163 1.00 80.62 93 VAL A CA 1
ATOM 783 C C . VAL A 1 93 ? 7.401 -2.197 -13.151 1.00 80.62 93 VAL A C 1
ATOM 785 O O . VAL A 1 93 ? 7.621 -1.272 -13.927 1.00 80.62 93 VAL A O 1
ATOM 788 N N . PHE A 1 94 ? 8.300 -2.652 -12.288 1.00 81.88 94 PHE A N 1
ATOM 789 C CA . PHE A 1 94 ? 9.676 -2.184 -12.220 1.00 81.88 94 PHE A CA 1
ATOM 790 C C . PHE A 1 94 ? 10.621 -3.320 -12.591 1.00 81.88 94 PHE A C 1
ATOM 792 O O . PHE A 1 94 ? 10.419 -4.457 -12.168 1.00 81.88 94 PHE A O 1
ATOM 799 N N . ALA A 1 95 ? 11.660 -3.017 -13.359 1.00 82.62 95 ALA A N 1
ATOM 800 C CA . ALA A 1 95 ? 12.681 -3.976 -13.758 1.00 82.62 95 ALA A CA 1
ATOM 801 C C . ALA A 1 95 ? 14.078 -3.445 -13.433 1.00 82.62 95 ALA A C 1
ATOM 803 O O . ALA A 1 95 ? 14.305 -2.239 -13.420 1.00 82.62 95 ALA A O 1
ATOM 804 N N . LYS A 1 96 ? 15.034 -4.343 -13.196 1.00 80.44 96 LYS A N 1
ATOM 805 C CA . LYS A 1 96 ? 16.432 -3.965 -12.931 1.00 80.44 96 LYS A CA 1
ATOM 806 C C . LYS A 1 96 ? 17.121 -3.318 -14.144 1.00 80.44 96 LYS A C 1
ATOM 808 O O . LYS A 1 96 ? 18.062 -2.548 -13.983 1.00 80.44 96 LYS A O 1
ATOM 813 N N . ASP A 1 97 ? 16.666 -3.642 -15.352 1.00 80.69 97 ASP A N 1
ATOM 814 C CA . ASP A 1 97 ? 17.266 -3.216 -16.614 1.00 80.69 97 ASP A CA 1
ATOM 815 C C . ASP A 1 97 ? 16.246 -3.242 -17.771 1.00 80.69 97 ASP A C 1
ATOM 817 O O . ASP A 1 97 ? 15.194 -3.885 -17.695 1.00 80.69 97 ASP A O 1
ATOM 821 N N . GLU A 1 98 ? 16.563 -2.539 -18.863 1.00 74.75 98 GLU A N 1
ATOM 822 C CA . GLU A 1 98 ? 15.680 -2.382 -20.030 1.00 74.75 98 GLU A CA 1
ATOM 823 C C . GLU A 1 98 ? 15.444 -3.706 -20.780 1.00 74.75 98 GLU A C 1
ATOM 825 O O . GLU A 1 98 ? 14.392 -3.903 -21.393 1.00 74.75 98 GLU A O 1
ATOM 830 N N . VAL A 1 99 ? 16.386 -4.652 -20.696 1.00 77.25 99 VAL A N 1
ATOM 831 C CA . VAL A 1 99 ? 16.261 -5.973 -21.328 1.00 77.25 99 VAL A CA 1
ATOM 832 C C . VAL A 1 99 ? 15.251 -6.822 -20.560 1.00 77.25 99 VAL A C 1
ATOM 834 O O . VAL A 1 99 ? 14.344 -7.397 -21.165 1.00 77.25 99 VAL A O 1
ATOM 837 N N . SER A 1 100 ? 15.337 -6.840 -19.229 1.00 78.25 100 SER A N 1
ATOM 838 C CA . SER A 1 100 ? 14.356 -7.468 -18.337 1.00 78.25 100 SER A CA 1
ATOM 839 C C . SER A 1 100 ? 12.956 -6.889 -18.555 1.00 78.25 100 SER A C 1
ATOM 841 O O . SER A 1 100 ? 11.978 -7.635 -18.598 1.00 78.25 100 SER A O 1
ATOM 843 N N . CYS A 1 101 ? 12.871 -5.577 -18.784 1.00 76.81 101 CYS A N 1
ATOM 844 C CA . CYS A 1 101 ? 11.627 -4.875 -19.074 1.00 76.81 101 CYS A CA 1
ATOM 845 C C . CYS A 1 101 ? 10.961 -5.336 -20.383 1.00 76.81 101 CYS A C 1
ATOM 847 O O . CYS A 1 101 ? 9.785 -5.696 -20.392 1.00 76.81 101 CYS A O 1
ATOM 849 N N . LYS A 1 102 ? 11.728 -5.401 -21.482 1.00 73.69 102 LYS A N 1
ATOM 850 C CA . LYS A 1 102 ? 11.246 -5.850 -22.805 1.00 73.69 102 LYS A CA 1
ATOM 851 C C . LYS A 1 102 ? 10.940 -7.347 -22.851 1.00 73.69 102 LYS A C 1
ATOM 853 O O . LYS A 1 102 ? 10.065 -7.786 -23.593 1.00 73.69 102 LYS A O 1
ATOM 858 N N . THR A 1 103 ? 11.657 -8.136 -22.052 1.00 72.75 103 THR A N 1
ATOM 859 C CA . THR A 1 103 ? 11.457 -9.591 -21.966 1.00 72.75 103 THR A CA 1
ATOM 860 C C . THR A 1 103 ? 10.223 -9.942 -21.134 1.00 72.75 103 THR A C 1
ATOM 862 O O . THR A 1 103 ? 9.618 -10.994 -21.354 1.00 72.75 103 THR A O 1
ATOM 865 N N . TYR A 1 104 ? 9.802 -9.059 -20.221 1.00 70.00 104 TYR A N 1
ATOM 866 C CA . TYR A 1 104 ? 8.522 -9.162 -19.526 1.00 70.00 104 TYR A CA 1
ATOM 867 C C . TYR A 1 104 ? 7.376 -8.831 -20.486 1.00 70.00 104 TYR A C 1
ATOM 869 O O . TYR A 1 104 ? 6.730 -7.794 -20.408 1.00 70.00 104 TYR A O 1
ATOM 877 N N . THR A 1 105 ? 7.116 -9.738 -21.422 1.00 61.25 105 THR A N 1
ATOM 878 C CA . THR A 1 105 ? 5.861 -9.744 -22.160 1.00 61.25 105 THR A CA 1
ATOM 879 C C . THR A 1 105 ? 4.804 -10.259 -21.204 1.00 61.25 105 THR A C 1
ATOM 881 O O . THR A 1 105 ? 4.872 -11.396 -20.738 1.00 61.25 105 THR A O 1
ATOM 884 N N . ASN A 1 106 ? 3.840 -9.399 -20.888 1.00 55.84 106 ASN A N 1
ATOM 885 C CA . ASN A 1 106 ? 2.617 -9.729 -20.173 1.00 55.84 106 ASN A CA 1
ATOM 886 C C . ASN A 1 106 ? 1.810 -10.741 -21.020 1.00 55.84 106 ASN A C 1
ATOM 888 O O . ASN A 1 106 ? 0.795 -10.399 -21.619 1.00 55.84 106 ASN A O 1
ATOM 892 N N . LYS A 1 107 ? 2.294 -11.986 -21.131 1.00 42.16 107 LYS A N 1
ATOM 893 C CA . LYS A 1 107 ? 1.475 -13.142 -21.479 1.00 42.16 107 LYS A CA 1
ATOM 894 C C . LYS A 1 107 ? 0.542 -13.336 -20.289 1.00 42.16 107 LYS A C 1
ATOM 896 O O . LYS A 1 107 ? 0.914 -13.972 -19.306 1.00 42.16 107 LYS A O 1
ATOM 901 N N . GLN A 1 108 ? -0.598 -12.648 -20.352 1.00 39.75 108 GLN A N 1
ATOM 902 C CA . GLN A 1 108 ? -1.807 -13.084 -19.661 1.00 39.75 108 GLN A CA 1
ATOM 903 C C . GLN A 1 108 ? -2.134 -14.516 -20.075 1.00 39.75 108 GLN A C 1
ATOM 905 O O . GLN A 1 108 ? -1.925 -14.840 -21.269 1.00 39.75 108 GLN A O 1
#

Radius of gyration: 19.47 Å; chains: 1; bounding box: 42×26×52 Å

pLDDT: mean 74.38, std 10.0, range [39.75, 89.56]

Secondary structure (DSSP, 8-state):
--GGGEEEEEHHHHHHHHHHHHHHHHHHHHHHHHHHT----HHHHHHHHHHHHHHHHHHHHHHHHHHHHHHHHTTPEE-GGGSB-TTS-SEEEEESSHHHHHH-----

Sequence (108 aa):
MNNESIIVFMKTDMYSLGVVIFSVNMLIITIYLCIKKKQFYPQYQKYMFLVPLFIMFIFPHIMSIAVHQYSKSINYIECEEQSVYKFKYTKIVFAKDEVSCKTYTNKQ

Foldseek 3Di:
DPPVFKDKDFLVVQLVVLVVVLVVVVVVVVVVCVVVVHDDDVVCVVVSVVVSVVCSVVRSVVVVVVVVVVCVVLQWDWLPVPFDQPVYGRMTMTGNDPVRSVVPDPPD